Protein AF-A0A923J5P0-F1 (afdb_monomer)

Radius of gyration: 17.85 Å; Cα contacts (8 Å, |Δi|>4): 123; chains: 1; bounding box: 51×44×44 Å

Mean predicted aligned error: 7.46 Å

Secondary structure (DSSP, 8-state):
---------GGG-----EE---BSS-HHHHHHHHTTS---B---TTHHHH-EEEEE-SSTT-EEEEEHHHHHTT-HHHHHHHHHHHHS-SSHHHHHHHHH----SSS--TTGGG-PEE----

Structure (mmCIF, N/CA/C/O backbone):
data_AF-A0A923J5P0-F1
#
_entry.id   AF-A0A923J5P0-F1
#
loop_
_atom_site.group_PDB
_atom_site.id
_atom_site.type_symbol
_atom_site.label_atom_id
_atom_site.label_alt_id
_atom_site.label_comp_id
_atom_site.label_asym_id
_atom_site.label_entity_id
_atom_site.label_seq_id
_atom_site.pdbx_PDB_ins_code
_atom_site.Cartn_x
_atom_site.Cartn_y
_atom_site.Cartn_z
_atom_site.occupancy
_atom_site.B_iso_or_equiv
_atom_site.auth_seq_id
_atom_site.auth_comp_id
_atom_site.auth_asym_id
_atom_site.auth_atom_id
_atom_site.pdbx_PDB_model_num
ATOM 1 N N . MET A 1 1 ? -25.634 29.459 20.110 1.00 61.91 1 MET A N 1
ATOM 2 C CA . MET A 1 1 ? -24.796 28.409 19.472 1.00 61.91 1 MET A CA 1
ATOM 3 C C . MET A 1 1 ? -23.925 27.744 20.534 1.00 61.91 1 MET A C 1
ATOM 5 O O . MET A 1 1 ? -23.556 28.426 21.485 1.00 61.91 1 MET A O 1
ATOM 9 N N . LYS A 1 2 ? -23.582 26.453 20.401 1.00 57.25 2 LYS A N 1
ATOM 10 C CA . LYS A 1 2 ? -22.568 25.813 21.266 1.00 57.25 2 LYS A CA 1
ATOM 11 C C . LYS A 1 2 ? -21.187 26.399 20.927 1.00 57.25 2 LYS A C 1
ATOM 13 O O . LYS A 1 2 ? -20.851 26.473 19.752 1.00 57.25 2 LYS A O 1
ATOM 18 N N . LYS A 1 3 ? -20.396 26.802 21.931 1.00 78.50 3 LYS A N 1
ATOM 19 C CA . LYS A 1 3 ? -19.044 27.383 21.749 1.00 78.50 3 LYS A CA 1
ATOM 20 C C . LYS A 1 3 ? -17.915 26.339 21.635 1.00 78.50 3 LYS A C 1
ATOM 22 O O . LYS A 1 3 ? -16.748 26.708 21.634 1.00 78.50 3 LYS A O 1
ATOM 27 N N . TYR A 1 4 ? -18.248 25.050 21.567 1.00 83.94 4 TYR A N 1
ATOM 28 C CA . TYR A 1 4 ? -17.285 23.952 21.668 1.00 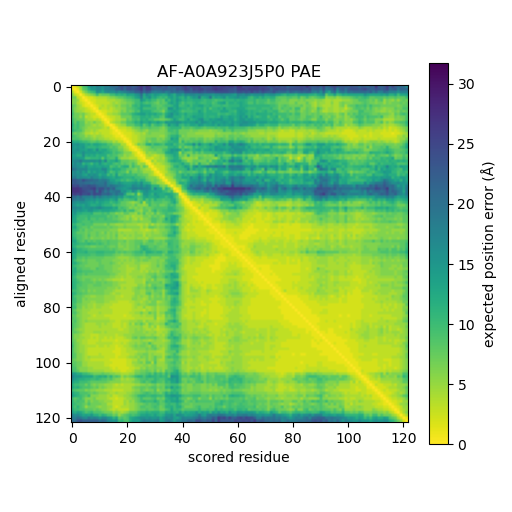83.94 4 TYR A CA 1
ATOM 29 C C . TYR A 1 4 ? -17.349 23.042 20.443 1.00 83.94 4 TYR A C 1
ATOM 31 O O . TYR A 1 4 ? -18.395 22.454 20.159 1.00 83.94 4 TYR A O 1
ATOM 39 N N . THR A 1 5 ? -16.219 22.895 19.755 1.00 88.00 5 THR A N 1
ATOM 40 C CA . THR A 1 5 ? -16.025 21.877 18.718 1.00 88.00 5 THR A CA 1
ATOM 41 C C . THR A 1 5 ? -15.850 20.517 19.386 1.00 88.00 5 THR A C 1
ATOM 43 O O . THR A 1 5 ? -14.964 20.342 20.221 1.00 88.00 5 THR A O 1
ATOM 46 N N . TYR A 1 6 ? -16.689 19.545 19.030 1.00 89.50 6 TYR A N 1
ATOM 47 C CA . TYR A 1 6 ? -16.526 18.167 19.492 1.00 89.50 6 TYR A CA 1
ATOM 48 C C . TYR A 1 6 ? -15.302 17.523 18.824 1.00 89.50 6 TYR A C 1
ATOM 50 O O . TYR A 1 6 ? -15.134 17.604 17.609 1.00 89.50 6 TYR A O 1
ATOM 58 N N . SER A 1 7 ? -14.463 16.876 19.632 1.00 88.75 7 SER A N 1
ATOM 59 C CA . SER A 1 7 ? -13.343 16.050 19.183 1.00 88.75 7 SER A CA 1
ATOM 60 C C . SER A 1 7 ? -13.606 14.612 19.619 1.00 88.75 7 SER A C 1
ATOM 62 O O . SER A 1 7 ? -13.853 14.365 20.803 1.00 88.75 7 SER A O 1
ATOM 64 N N . ALA A 1 8 ? -13.603 13.684 18.663 1.00 90.81 8 ALA A N 1
ATOM 65 C CA . ALA A 1 8 ? -13.997 12.300 18.900 1.00 90.81 8 ALA A CA 1
ATOM 66 C C . ALA A 1 8 ? -12.977 11.546 19.763 1.00 90.81 8 ALA A C 1
ATOM 68 O O . ALA A 1 8 ? -11.766 11.609 19.533 1.00 90.81 8 ALA A O 1
ATOM 69 N N . LYS A 1 9 ? -13.474 10.791 20.745 1.00 89.75 9 LYS A N 1
ATOM 70 C CA . LYS A 1 9 ? -12.670 9.902 21.589 1.00 89.75 9 LYS A CA 1
ATOM 71 C C . LYS A 1 9 ? -12.588 8.511 20.961 1.00 89.75 9 LYS A C 1
ATOM 73 O O . LYS A 1 9 ? -13.399 8.132 20.123 1.00 89.75 9 LYS A O 1
ATOM 78 N N . ASN A 1 10 ? -11.631 7.698 21.411 1.00 85.00 10 ASN A N 1
ATOM 79 C CA . ASN A 1 10 ? -11.490 6.320 20.922 1.00 85.00 10 ASN A CA 1
ATOM 80 C C . ASN A 1 10 ? -12.677 5.409 21.312 1.00 85.00 10 ASN A C 1
ATOM 82 O O . ASN A 1 10 ? -12.906 4.407 20.643 1.00 85.00 10 ASN A O 1
ATOM 86 N N . SER A 1 11 ? -13.436 5.771 22.353 1.00 88.00 11 SER A N 1
ATOM 87 C CA . SER A 1 11 ? -14.720 5.157 22.730 1.00 88.00 11 SER A CA 1
ATOM 88 C C . SER A 1 11 ? -15.804 5.313 21.664 1.00 88.00 11 SER A C 1
ATOM 90 O O . SER A 1 11 ? -16.698 4.482 21.567 1.00 88.00 11 SER A O 1
ATOM 92 N N . ASP A 1 12 ? -15.715 6.367 20.856 1.00 86.00 12 ASP A N 1
ATOM 93 C CA . ASP A 1 12 ? -16.802 6.826 19.990 1.00 86.00 12 ASP A CA 1
ATOM 94 C C . ASP A 1 12 ? -16.716 6.159 18.596 1.00 86.00 12 ASP A C 1
ATOM 96 O O . ASP A 1 12 ? -17.440 6.506 17.665 1.00 86.00 12 ASP A O 1
ATOM 100 N N . ASN A 1 13 ? -15.799 5.194 18.439 1.00 81.75 13 ASN A N 1
ATOM 101 C CA . ASN A 1 13 ? -15.479 4.511 17.192 1.00 81.75 13 ASN A CA 1
ATOM 102 C C . ASN A 1 13 ? -15.959 3.053 17.214 1.00 81.75 13 ASN A C 1
ATOM 104 O O . ASN A 1 13 ? -15.333 2.182 17.820 1.00 81.75 13 ASN A O 1
ATOM 108 N N . GLN A 1 14 ? -17.026 2.777 16.466 1.00 78.12 14 GLN A N 1
ATOM 109 C CA . GLN A 1 14 ? -17.646 1.451 16.361 1.00 78.12 14 GLN A CA 1
ATOM 110 C C . GLN A 1 14 ? -16.796 0.407 15.599 1.00 78.12 14 GLN A C 1
ATOM 112 O O . GLN A 1 14 ? -17.162 -0.760 15.579 1.00 78.12 14 GLN A O 1
ATOM 117 N N . ASN A 1 15 ? -15.665 0.793 14.983 1.00 77.88 15 ASN A N 1
ATOM 118 C CA . ASN A 1 15 ? -14.686 -0.106 14.339 1.00 77.88 15 ASN A CA 1
ATOM 119 C C . ASN A 1 15 ? -15.277 -1.165 13.374 1.00 77.88 15 ASN A C 1
ATOM 121 O O . ASN A 1 15 ? -14.775 -2.284 13.278 1.00 77.88 15 ASN A O 1
ATOM 125 N N . LYS A 1 16 ? -16.314 -0.781 12.625 1.00 84.38 16 LYS A N 1
ATOM 126 C CA . LYS A 1 16 ? -17.021 -1.621 11.651 1.00 84.38 16 LYS A CA 1
ATOM 127 C C . LYS A 1 16 ? -16.103 -2.192 10.557 1.00 84.38 16 LYS A C 1
ATOM 129 O O . LYS A 1 16 ? -15.274 -1.469 9.996 1.00 84.38 16 LYS A O 1
ATOM 134 N N . TRP A 1 17 ? -16.287 -3.476 10.245 1.00 86.06 17 TRP A N 1
ATOM 135 C CA . TRP A 1 17 ? -15.614 -4.174 9.147 1.00 86.06 17 TRP A CA 1
ATOM 136 C C . TRP A 1 17 ? -16.395 -4.042 7.837 1.00 86.06 17 TRP A C 1
ATOM 138 O O . TRP A 1 17 ? -17.625 -4.027 7.834 1.00 86.06 17 TRP A O 1
ATOM 148 N N . TRP A 1 18 ? -15.662 -3.987 6.724 1.00 83.81 18 TRP A N 1
ATOM 149 C CA . TRP A 1 18 ? -16.215 -3.813 5.382 1.00 83.81 18 TRP A CA 1
ATOM 150 C C . TRP A 1 18 ? -15.513 -4.728 4.378 1.00 83.81 18 TRP A C 1
ATOM 152 O O . TRP A 1 18 ? -14.287 -4.858 4.416 1.00 83.81 18 TRP A O 1
ATOM 162 N N . VAL A 1 19 ? -16.285 -5.315 3.464 1.00 81.88 19 VAL A N 1
ATOM 163 C CA . VAL A 1 19 ? -15.803 -6.178 2.374 1.00 81.88 19 VAL A CA 1
ATOM 164 C C . VAL A 1 19 ? -15.903 -5.481 1.024 1.00 81.88 19 VAL A C 1
ATOM 166 O O . VAL A 1 19 ? -16.774 -4.640 0.786 1.00 81.88 19 VAL A O 1
ATOM 169 N N . VAL A 1 20 ? -14.921 -5.792 0.174 1.00 76.81 20 VAL A N 1
ATOM 170 C CA . VAL A 1 20 ? -14.522 -5.004 -0.990 1.00 76.81 20 VAL A CA 1
ATOM 171 C C . VAL A 1 20 ? -14.132 -5.940 -2.128 1.00 76.81 20 VAL A C 1
ATOM 173 O O . VAL A 1 20 ? -13.107 -6.613 -2.043 1.00 76.81 20 VAL A O 1
ATOM 176 N N . ASP A 1 21 ? -14.902 -5.939 -3.209 1.00 71.94 21 ASP A N 1
ATOM 177 C CA . ASP A 1 21 ? -14.501 -6.590 -4.459 1.00 71.94 21 ASP A CA 1
ATOM 178 C C . ASP A 1 21 ? -13.426 -5.733 -5.186 1.00 71.94 21 ASP A C 1
ATOM 180 O O . ASP A 1 21 ? -13.354 -4.504 -5.036 1.00 71.94 21 ASP A O 1
ATOM 184 N N . ALA A 1 22 ? -12.529 -6.388 -5.928 1.00 64.06 22 ALA A N 1
ATOM 185 C CA . ALA A 1 22 ? -11.283 -5.847 -6.467 1.00 64.06 22 ALA A CA 1
ATOM 186 C C . ALA A 1 22 ? -11.173 -5.843 -8.015 1.00 64.06 22 ALA A C 1
ATOM 188 O O . ALA A 1 22 ? -10.245 -5.237 -8.547 1.00 64.06 22 ALA A O 1
ATOM 189 N N . GLU A 1 23 ? -12.112 -6.430 -8.754 1.00 61.41 23 GLU A N 1
ATOM 190 C CA . GLU A 1 23 ? -12.104 -6.548 -10.229 1.00 61.41 23 GLU A CA 1
ATOM 191 C C . GLU A 1 23 ? -12.601 -5.280 -10.987 1.00 61.41 23 GLU A C 1
ATOM 193 O O . GLU A 1 23 ? -13.792 -5.023 -11.018 1.00 61.41 23 GLU A O 1
ATOM 198 N N . GLY A 1 24 ? -11.748 -4.481 -11.663 1.00 59.44 24 GLY A N 1
ATOM 199 C CA . GLY A 1 24 ? -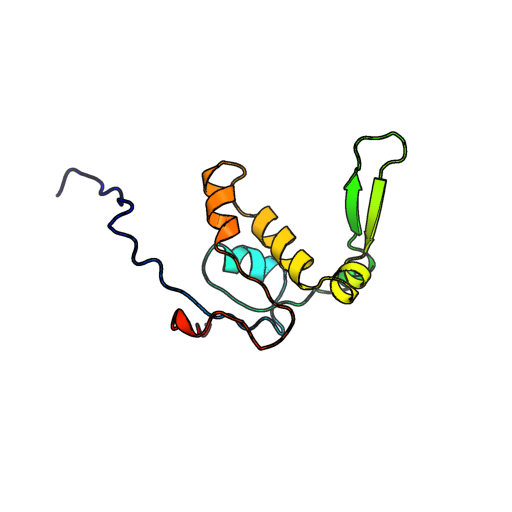12.208 -3.638 -12.805 1.00 59.44 24 GLY A CA 1
ATOM 200 C C . GLY A 1 24 ? -12.158 -2.086 -12.755 1.00 59.44 24 GLY A C 1
ATO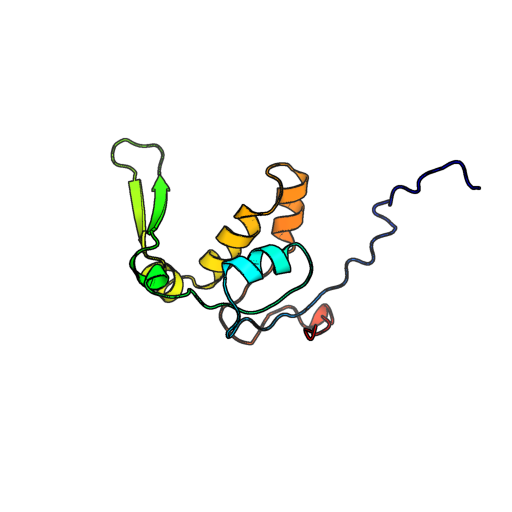M 201 O O . GLY A 1 24 ? -12.065 -1.468 -13.816 1.00 59.44 24 GLY A O 1
ATOM 202 N N . ALA A 1 25 ? -12.160 -1.404 -11.601 1.00 62.56 25 ALA A N 1
ATOM 203 C CA . ALA A 1 25 ? -11.986 0.071 -11.528 1.00 62.56 25 ALA A CA 1
ATOM 204 C C . ALA A 1 25 ? -10.492 0.482 -11.555 1.00 62.56 25 ALA A C 1
ATOM 206 O O . ALA A 1 25 ? -9.642 -0.371 -11.680 1.00 62.56 25 ALA A O 1
ATOM 207 N N . ILE A 1 26 ? -10.080 1.757 -11.505 1.00 69.69 26 ILE A N 1
ATOM 208 C CA . ILE A 1 26 ? -8.674 2.142 -11.834 1.00 69.69 26 ILE A CA 1
ATOM 209 C C . ILE A 1 26 ? -7.781 2.329 -10.592 1.00 69.69 26 ILE A C 1
ATOM 211 O O . ILE A 1 26 ? -8.096 3.177 -9.763 1.00 69.69 26 ILE A O 1
ATOM 215 N N . LEU A 1 27 ? -6.592 1.696 -10.531 1.00 67.31 27 LEU A N 1
ATOM 216 C CA . LEU A 1 27 ? -5.666 1.689 -9.366 1.00 67.31 27 LEU A CA 1
ATOM 217 C C . LEU A 1 27 ? -5.487 3.047 -8.654 1.00 67.31 27 LEU A C 1
ATOM 219 O O . LEU A 1 27 ? -5.501 3.117 -7.428 1.00 67.31 27 LEU A O 1
ATOM 223 N N . GLY A 1 28 ? -5.258 4.125 -9.411 1.00 63.53 28 GLY A N 1
ATOM 224 C CA . GLY A 1 28 ? -5.023 5.458 -8.840 1.00 63.53 28 GLY A CA 1
ATOM 225 C C . GLY A 1 28 ? -6.287 6.107 -8.270 1.00 63.53 28 GLY A C 1
ATOM 226 O O . GLY A 1 28 ? -6.221 6.764 -7.236 1.00 63.53 28 GLY A O 1
ATOM 227 N N . ARG A 1 29 ? -7.440 5.880 -8.916 1.00 63.53 29 ARG A N 1
ATOM 228 C CA . ARG A 1 29 ? -8.750 6.323 -8.419 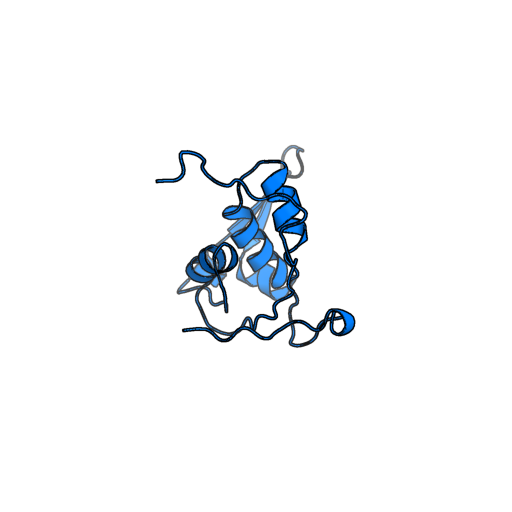1.00 63.53 29 ARG A CA 1
ATOM 229 C C . ARG A 1 29 ? -9.153 5.485 -7.207 1.00 63.53 29 ARG A C 1
ATOM 231 O O . ARG A 1 29 ? -9.535 6.059 -6.192 1.00 63.53 29 ARG A O 1
ATOM 238 N N . LEU A 1 30 ? -8.947 4.164 -7.280 1.00 58.12 30 LEU A N 1
ATOM 239 C CA . LEU A 1 30 ? -9.122 3.248 -6.161 1.00 58.12 30 LEU A CA 1
ATOM 240 C C . LEU A 1 30 ? -8.353 3.705 -4.940 1.00 58.12 30 LEU A C 1
ATOM 242 O O . LEU A 1 30 ? -8.956 3.799 -3.893 1.00 58.12 30 LEU A O 1
ATOM 246 N N . ALA A 1 31 ? -7.038 3.913 -5.015 1.00 54.72 31 ALA A N 1
ATOM 247 C CA . ALA A 1 31 ? -6.257 4.107 -3.793 1.00 54.72 31 ALA A CA 1
ATOM 248 C C . ALA A 1 31 ? -6.713 5.352 -3.006 1.00 54.72 31 ALA A C 1
ATOM 250 O O . ALA A 1 31 ? -6.726 5.318 -1.776 1.00 54.72 31 ALA A O 1
ATOM 251 N N . SER A 1 32 ? -7.165 6.395 -3.716 1.00 52.75 32 SER A N 1
ATOM 252 C CA . SER A 1 32 ? -7.769 7.591 -3.114 1.00 52.75 32 SER A CA 1
ATOM 253 C C . SER A 1 32 ? -9.138 7.273 -2.510 1.00 52.75 32 SER A C 1
ATOM 255 O O . SER A 1 32 ? -9.438 7.674 -1.390 1.00 52.75 32 SER A O 1
ATOM 257 N N . ARG A 1 33 ? -9.930 6.451 -3.209 1.00 57.06 33 ARG A N 1
ATOM 258 C CA . ARG A 1 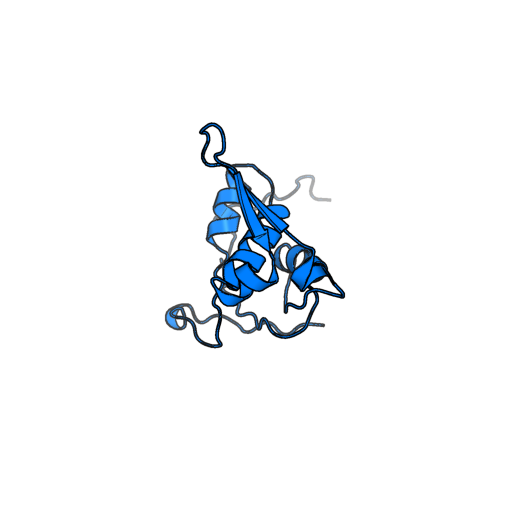33 ? -11.175 5.872 -2.701 1.00 57.06 33 ARG A CA 1
ATOM 259 C C . ARG A 1 33 ? -10.952 4.909 -1.510 1.00 57.06 33 ARG A C 1
ATOM 261 O O . ARG A 1 33 ? -11.642 5.028 -0.520 1.00 57.06 33 ARG A O 1
ATOM 268 N N . ILE A 1 34 ? -9.927 4.057 -1.426 1.00 58.12 34 ILE A N 1
ATOM 269 C CA . ILE A 1 34 ? -9.659 3.241 -0.215 1.00 58.12 34 ILE A CA 1
ATOM 270 C C . ILE A 1 34 ? -9.351 4.125 1.004 1.00 58.12 34 ILE A C 1
ATOM 272 O O . ILE A 1 34 ? -9.701 3.763 2.125 1.00 58.12 34 ILE A O 1
ATOM 276 N N . ALA A 1 35 ? -8.755 5.302 0.805 1.00 50.19 35 ALA A N 1
ATOM 277 C CA . ALA A 1 35 ? -8.583 6.281 1.876 1.00 50.19 35 ALA A CA 1
ATOM 278 C C . ALA A 1 35 ? -9.889 7.017 2.271 1.00 50.19 35 ALA A C 1
ATOM 280 O O . ALA A 1 35 ? -9.874 7.746 3.262 1.00 50.19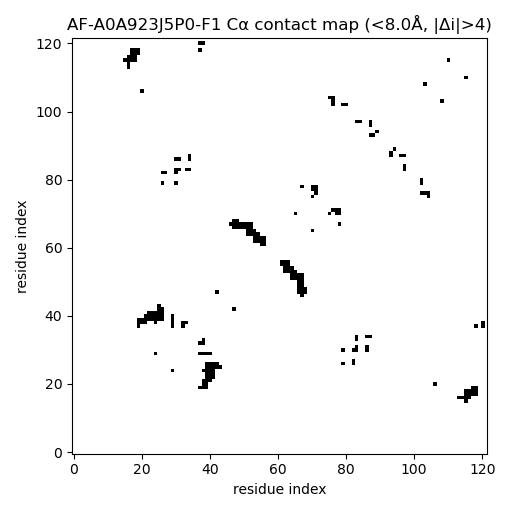 35 ALA A O 1
ATOM 281 N N . ALA A 1 36 ? -10.990 6.847 1.520 1.00 41.22 36 ALA A N 1
ATOM 282 C CA . ALA A 1 36 ? -12.204 7.671 1.602 1.00 41.22 36 ALA A CA 1
ATOM 283 C C . ALA A 1 36 ? -13.545 6.990 1.184 1.00 41.22 36 ALA A C 1
ATOM 285 O O . ALA A 1 36 ? -14.514 7.714 0.966 1.00 41.22 36 ALA A O 1
ATOM 286 N N . THR A 1 37 ? -13.637 5.648 1.121 1.00 42.91 37 THR A N 1
ATOM 287 C CA . THR A 1 37 ? -14.716 4.791 0.523 1.00 42.91 37 THR A CA 1
ATOM 288 C C . THR A 1 37 ? -14.476 4.306 -0.939 1.00 42.91 37 THR A C 1
ATOM 290 O O . THR A 1 37 ? -14.099 5.095 -1.792 1.00 42.91 37 THR A O 1
ATOM 293 N N . LEU A 1 38 ? -14.724 3.004 -1.206 1.00 39.50 38 LEU A N 1
ATOM 294 C CA . LEU A 1 38 ? -14.013 1.972 -2.040 1.00 39.50 38 LEU A CA 1
ATOM 295 C C . LEU A 1 38 ? -14.145 2.069 -3.603 1.00 39.50 38 LEU A C 1
ATOM 297 O O . LEU A 1 38 ? -14.501 3.142 -4.063 1.00 39.50 38 LEU A O 1
ATOM 301 N N . GLN A 1 39 ? -13.845 1.147 -4.560 1.00 33.34 39 GLN A N 1
ATOM 302 C CA . GLN A 1 39 ? -13.499 -0.299 -4.755 1.00 33.34 39 GLN A CA 1
ATOM 303 C C . GLN A 1 39 ? -12.754 -0.509 -6.138 1.00 33.34 39 GLN A C 1
ATOM 305 O O . GLN A 1 39 ? -12.727 0.432 -6.934 1.00 33.34 39 GLN A O 1
ATOM 310 N N . LYS A 1 40 ? -12.224 -1.725 -6.447 1.00 59.31 40 LYS A N 1
ATOM 311 C CA . LYS A 1 40 ? -11.777 -2.304 -7.771 1.00 59.31 40 LYS A CA 1
ATOM 312 C C . LYS A 1 40 ? -10.489 -1.774 -8.525 1.00 59.31 40 LYS A C 1
ATOM 314 O O . LYS A 1 40 ? -10.146 -0.599 -8.420 1.00 59.31 40 LYS A O 1
ATOM 319 N N . ILE A 1 41 ? -9.730 -2.631 -9.267 1.00 57.25 41 ILE A N 1
ATOM 320 C CA . ILE A 1 41 ? -8.388 -2.366 -9.910 1.00 57.25 41 ILE A CA 1
ATOM 321 C C . ILE A 1 41 ? -8.201 -2.798 -11.386 1.00 57.25 41 ILE A C 1
ATOM 323 O O . ILE A 1 41 ? -8.436 -3.940 -11.760 1.00 57.25 41 ILE A O 1
ATOM 327 N N . VAL A 1 42 ? -7.572 -1.886 -12.150 1.00 64.00 42 VAL A N 1
ATOM 328 C CA . VAL A 1 42 ? -7.017 -1.951 -13.511 1.00 64.00 42 VAL A CA 1
ATOM 329 C C . VAL A 1 42 ? -5.870 -0.926 -13.612 1.00 64.00 42 VAL A C 1
ATOM 331 O O . VAL A 1 42 ? -5.933 0.169 -13.035 1.00 64.00 42 VAL A O 1
ATOM 334 N N . LEU A 1 43 ? -4.819 -1.246 -14.376 1.00 71.56 43 LEU A N 1
ATOM 335 C CA . LEU A 1 43 ? -3.742 -0.322 -14.761 1.00 71.56 43 LEU A CA 1
ATOM 336 C C . LEU A 1 43 ? -3.921 0.126 -16.220 1.00 71.56 43 LEU A C 1
ATOM 338 O O . LEU A 1 43 ? -3.739 -0.653 -17.146 1.00 71.56 43 LEU A O 1
ATOM 342 N N . THR A 1 44 ? -4.259 1.399 -16.433 1.00 79.75 44 THR A N 1
ATOM 343 C CA . THR A 1 44 ? -4.624 1.930 -17.761 1.00 79.75 44 THR A CA 1
ATOM 344 C C . THR A 1 44 ? -3.430 2.069 -18.717 1.00 79.75 44 THR A C 1
ATOM 346 O O . THR A 1 44 ? -2.445 2.732 -18.367 1.00 79.75 44 THR A O 1
ATOM 349 N N . GLY A 1 45 ? -3.564 1.584 -19.953 1.00 84.12 45 GLY A N 1
ATOM 350 C CA . GLY A 1 45 ? -2.547 1.716 -21.005 1.00 84.12 45 GLY A CA 1
ATOM 351 C C . GLY A 1 45 ? -1.262 0.935 -20.698 1.00 84.12 45 GLY A C 1
ATOM 352 O O . GLY A 1 45 ? -1.267 -0.008 -19.911 1.00 84.12 45 GLY A O 1
ATOM 353 N N . ARG A 1 46 ? -0.122 1.363 -21.258 1.00 87.50 46 ARG A N 1
ATOM 354 C CA . ARG A 1 46 ? 1.187 0.677 -21.127 1.00 87.50 46 ARG A CA 1
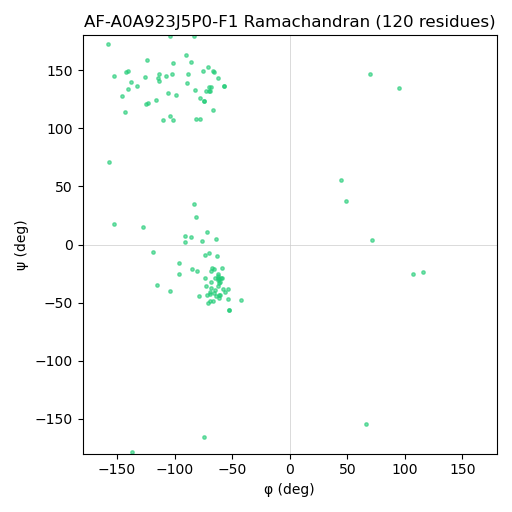ATOM 355 C C . ARG A 1 46 ? 1.763 0.620 -19.692 1.00 87.50 46 ARG A C 1
ATOM 357 O O . ARG A 1 46 ? 2.858 0.101 -19.482 1.00 87.50 46 ARG A O 1
ATOM 364 N N . LYS A 1 47 ? 1.025 1.093 -18.676 1.00 86.00 47 LYS A N 1
ATOM 365 C CA . LYS A 1 47 ? 1.429 1.102 -17.256 1.00 86.00 47 LYS A CA 1
ATOM 366 C C . LYS A 1 47 ? 1.653 -0.295 -16.668 1.00 86.00 47 LYS A C 1
ATOM 368 O O . LYS A 1 47 ? 2.421 -0.397 -15.719 1.00 86.00 47 LYS A O 1
ATOM 373 N N . MET A 1 48 ? 1.035 -1.350 -17.205 1.00 82.31 48 MET A N 1
ATOM 374 C CA . MET A 1 48 ? 1.333 -2.734 -16.794 1.00 82.31 48 MET A CA 1
ATOM 375 C C . MET A 1 48 ? 2.816 -3.083 -16.985 1.00 82.31 48 MET A C 1
ATOM 377 O O . MET A 1 48 ? 3.420 -3.748 -16.146 1.00 82.31 48 MET A O 1
ATOM 381 N N . GLU A 1 49 ? 3.421 -2.600 -18.066 1.00 88.25 49 GLU A N 1
ATOM 382 C CA . GLU A 1 49 ? 4.751 -3.026 -18.506 1.00 88.25 49 GLU A CA 1
ATOM 383 C C . GLU A 1 49 ? 5.809 -1.971 -18.184 1.00 88.25 49 GLU A C 1
ATOM 385 O O . GLU A 1 49 ? 6.884 -2.302 -17.693 1.00 88.25 49 GLU A O 1
ATOM 390 N N . GLN A 1 50 ? 5.472 -0.692 -18.372 1.00 91.50 50 GLN A N 1
ATOM 391 C CA . GLN A 1 50 ? 6.383 0.436 -18.162 1.00 91.50 50 GLN A CA 1
ATOM 392 C C . GLN A 1 50 ? 6.522 0.863 -16.691 1.00 91.50 50 GLN A C 1
ATOM 394 O O . GLN A 1 50 ? 7.512 1.501 -16.332 1.00 91.50 50 GLN A O 1
ATOM 399 N N . LYS A 1 51 ? 5.548 0.560 -15.817 1.00 89.94 51 LYS A N 1
ATOM 400 C CA . LYS A 1 51 ? 5.622 0.983 -14.410 1.00 89.94 51 LYS A CA 1
ATOM 401 C C . LYS A 1 51 ? 6.564 0.069 -13.631 1.00 89.94 51 LYS A C 1
ATOM 403 O O . LYS A 1 51 ? 6.204 -1.054 -13.286 1.00 89.94 51 LYS A O 1
ATOM 408 N N . ASN A 1 52 ? 7.729 0.596 -13.282 1.00 93.56 52 ASN A N 1
ATOM 409 C CA . ASN A 1 52 ? 8.684 -0.060 -12.399 1.00 93.56 52 ASN A CA 1
ATOM 410 C C . ASN A 1 52 ? 8.440 0.288 -10.923 1.00 93.56 52 ASN A C 1
ATOM 412 O O . ASN A 1 52 ? 8.176 1.436 -10.566 1.00 93.56 52 ASN A O 1
ATOM 416 N N . TYR A 1 53 ? 8.571 -0.719 -10.065 1.00 92.75 53 TYR A N 1
ATOM 417 C CA . TYR A 1 53 ? 8.685 -0.597 -8.617 1.00 92.75 53 TYR A CA 1
ATOM 418 C C . TYR A 1 53 ? 10.139 -0.869 -8.222 1.00 92.75 53 TYR A C 1
ATOM 420 O O . TYR A 1 53 ? 10.717 -1.879 -8.626 1.00 92.75 53 TYR A O 1
ATOM 428 N N . TYR A 1 54 ? 10.717 0.020 -7.418 1.00 94.81 54 TYR A N 1
ATOM 429 C CA . TYR A 1 54 ? 12.119 -0.030 -7.005 1.00 94.81 54 TYR A CA 1
ATOM 430 C C . TYR A 1 54 ? 12.227 -0.270 -5.497 1.00 94.81 54 TYR A C 1
ATOM 432 O O . TYR A 1 54 ? 11.442 0.269 -4.716 1.00 94.81 54 TYR A O 1
ATOM 440 N N . ARG A 1 55 ? 13.233 -1.041 -5.075 1.00 94.81 55 ARG A N 1
ATOM 441 C CA . ARG A 1 55 ? 13.690 -1.114 -3.680 1.00 94.81 55 ARG A CA 1
ATOM 442 C C . ARG A 1 55 ? 15.212 -1.202 -3.625 1.00 94.81 55 ARG A C 1
ATOM 444 O O . ARG A 1 55 ? 15.818 -1.791 -4.514 1.00 94.81 55 ARG A O 1
ATOM 451 N N . HIS A 1 56 ? 15.813 -0.667 -2.569 1.00 96.88 56 HIS A N 1
ATOM 452 C CA . HIS A 1 56 ? 17.251 -0.758 -2.316 1.00 96.88 56 HIS A CA 1
ATOM 453 C C . HIS A 1 56 ? 17.516 -1.614 -1.071 1.00 96.88 56 HIS A C 1
ATOM 455 O O . HIS A 1 56 ? 16.698 -1.609 -0.152 1.00 96.88 56 HIS A O 1
ATOM 461 N N . SER A 1 57 ? 18.626 -2.358 -1.029 1.00 96.00 57 SER A N 1
ATOM 462 C CA . SER A 1 57 ? 19.027 -3.128 0.165 1.00 96.00 57 SER A CA 1
ATOM 463 C C . SER A 1 57 ? 19.814 -2.314 1.197 1.00 96.00 57 SER A C 1
ATOM 465 O O . SER A 1 57 ? 19.876 -2.719 2.351 1.00 96.00 57 SER A O 1
ATOM 467 N N . GLY A 1 58 ? 20.423 -1.199 0.780 1.00 95.62 58 GLY A N 1
ATOM 468 C CA . GLY A 1 58 ? 21.361 -0.396 1.578 1.00 95.62 58 GLY A CA 1
ATOM 469 C C . GLY A 1 58 ? 22.820 -0.543 1.131 1.00 95.62 58 GLY A C 1
ATOM 470 O O . GLY A 1 58 ? 23.592 0.395 1.279 1.00 95.62 58 GLY A O 1
ATOM 471 N N . TYR A 1 59 ? 23.174 -1.666 0.503 1.00 96.81 59 TYR A N 1
ATOM 472 C CA . TYR A 1 59 ? 24.522 -1.940 -0.008 1.00 96.81 59 TYR A CA 1
ATOM 473 C C . TYR A 1 59 ? 24.740 -1.363 -1.414 1.00 96.81 59 TYR A C 1
ATOM 475 O O . TYR A 1 59 ? 23.784 -1.183 -2.169 1.00 96.81 59 TYR A O 1
ATOM 483 N N . ILE A 1 60 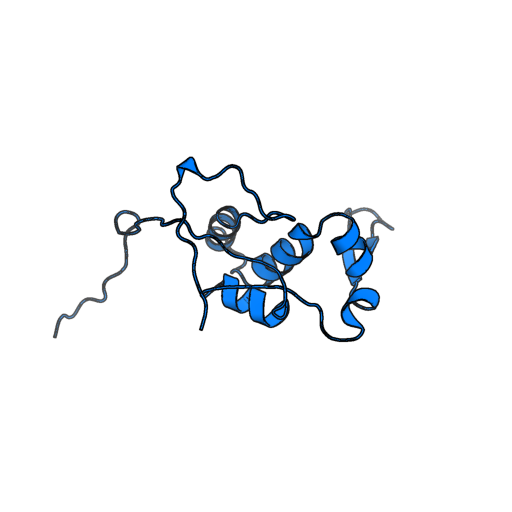? 26.000 -1.124 -1.793 1.00 96.50 60 ILE A N 1
ATOM 484 C CA . ILE A 1 60 ? 26.388 -0.720 -3.156 1.00 96.50 60 ILE A CA 1
ATOM 485 C C . ILE A 1 60 ? 25.899 -1.776 -4.165 1.00 96.50 60 ILE A C 1
ATOM 487 O O . ILE A 1 60 ? 25.969 -2.976 -3.906 1.00 96.50 60 ILE A O 1
ATOM 491 N N . GLY A 1 61 ? 25.332 -1.331 -5.293 1.00 95.06 61 GLY A N 1
ATOM 492 C CA . GLY A 1 61 ? 24.677 -2.211 -6.274 1.00 95.06 61 GLY A CA 1
ATOM 493 C C . GLY A 1 61 ? 23.337 -2.811 -5.810 1.00 95.06 61 GLY A C 1
ATOM 494 O O . GLY A 1 61 ? 22.728 -3.596 -6.531 1.00 95.06 61 GLY A O 1
ATOM 495 N N . GLY A 1 62 ? 22.835 -2.438 -4.629 1.00 96.00 62 GLY A N 1
ATOM 496 C CA . GLY A 1 62 ? 21.674 -3.039 -3.967 1.00 96.00 62 GLY A CA 1
ATOM 497 C C . GLY A 1 62 ? 20.295 -2.747 -4.570 1.00 96.00 62 GLY A C 1
ATOM 498 O O . GLY A 1 62 ? 19.284 -3.041 -3.921 1.00 96.00 62 GLY A O 1
ATOM 499 N N . LEU A 1 63 ? 20.218 -2.152 -5.765 1.00 96.56 63 LEU A N 1
ATOM 500 C CA . LEU A 1 63 ? 18.966 -1.757 -6.414 1.00 96.56 63 LEU A CA 1
ATOM 501 C C . LEU A 1 63 ? 18.259 -2.965 -7.040 1.00 96.56 63 LEU A C 1
ATOM 503 O O . LEU A 1 63 ? 18.823 -3.691 -7.854 1.00 96.56 63 LEU A O 1
ATOM 507 N N . LYS A 1 64 ? 16.990 -3.168 -6.679 1.00 95.56 64 LYS A N 1
ATOM 508 C CA . LYS A 1 64 ? 16.140 -4.244 -7.200 1.00 95.56 64 LYS A CA 1
ATOM 509 C C . LYS A 1 64 ? 14.862 -3.647 -7.782 1.00 95.56 64 LYS A C 1
ATOM 511 O O . LYS A 1 64 ? 14.095 -3.001 -7.066 1.00 95.56 64 LYS A O 1
ATOM 516 N N . THR A 1 65 ? 14.637 -3.908 -9.065 1.00 96.12 65 THR A N 1
ATOM 517 C CA . THR A 1 65 ? 13.524 -3.371 -9.862 1.00 96.12 65 THR A CA 1
ATOM 518 C C . THR A 1 65 ? 12.567 -4.490 -10.270 1.00 96.12 65 THR A C 1
ATOM 520 O O . THR A 1 65 ? 13.008 -5.587 -10.609 1.00 96.12 65 THR A O 1
ATOM 523 N N . ILE A 1 66 ? 11.260 -4.227 -10.256 1.00 94.38 66 ILE A N 1
ATOM 524 C CA . ILE A 1 66 ? 10.229 -5.149 -10.751 1.00 94.38 66 ILE A CA 1
ATOM 525 C C . ILE A 1 66 ? 9.136 -4.376 -11.503 1.00 94.38 66 ILE A C 1
ATOM 527 O O . ILE A 1 66 ? 8.664 -3.347 -11.024 1.00 94.38 66 ILE A O 1
ATOM 531 N N . THR A 1 67 ? 8.733 -4.850 -12.685 1.00 93.62 67 THR A N 1
ATOM 532 C CA . THR A 1 67 ? 7.621 -4.251 -13.444 1.00 93.62 67 THR A CA 1
ATOM 533 C C . THR A 1 67 ? 6.284 -4.546 -12.765 1.00 93.62 67 THR A C 1
ATOM 535 O O . THR A 1 67 ? 6.138 -5.565 -12.090 1.00 93.62 67 THR A O 1
ATOM 538 N N . ALA A 1 68 ? 5.280 -3.686 -12.954 1.00 87.38 68 ALA A N 1
ATOM 539 C CA . ALA A 1 68 ? 3.952 -3.877 -12.370 1.00 87.38 68 ALA A CA 1
ATOM 540 C C . ALA A 1 68 ? 3.330 -5.225 -12.768 1.00 87.38 68 ALA A C 1
ATOM 542 O O . ALA A 1 68 ? 2.815 -5.922 -11.901 1.00 87.38 68 ALA A O 1
ATOM 543 N N . ARG A 1 69 ? 3.476 -5.639 -14.032 1.00 88.06 69 ARG A N 1
ATOM 544 C CA . ARG A 1 69 ? 3.115 -6.969 -14.541 1.00 88.06 69 ARG A CA 1
ATOM 545 C C . ARG A 1 69 ? 3.740 -8.101 -13.709 1.00 88.06 69 ARG A C 1
ATOM 547 O O . ARG A 1 69 ? 3.006 -8.869 -13.097 1.00 88.06 69 ARG A O 1
ATOM 554 N N . LYS A 1 70 ? 5.072 -8.117 -13.555 1.00 90.25 70 LYS A N 1
ATOM 555 C CA . LYS A 1 70 ? 5.793 -9.132 -12.753 1.00 90.25 70 LYS A CA 1
ATOM 556 C C . LYS A 1 70 ? 5.517 -9.057 -11.247 1.00 90.25 70 LYS A C 1
ATOM 558 O O . LYS A 1 70 ? 5.778 -10.026 -10.536 1.00 90.25 70 LYS A O 1
ATOM 563 N N . LEU A 1 71 ? 5.038 -7.916 -10.745 1.00 87.50 71 LEU A N 1
ATOM 564 C CA . LEU A 1 71 ? 4.580 -7.770 -9.364 1.00 87.50 71 LEU A CA 1
ATOM 565 C C . LEU A 1 71 ? 3.173 -8.362 -9.186 1.00 87.50 71 LEU A C 1
ATOM 567 O O . LEU A 1 71 ? 2.970 -9.112 -8.239 1.00 87.50 71 LEU A O 1
ATOM 571 N N . ILE A 1 72 ? 2.245 -8.100 -10.114 1.00 83.50 72 ILE A N 1
ATOM 572 C CA . ILE A 1 72 ? 0.884 -8.669 -10.119 1.00 83.50 72 ILE A CA 1
ATOM 573 C C . ILE A 1 72 ? 0.933 -10.194 -10.237 1.00 83.50 72 ILE A C 1
ATOM 575 O O . ILE A 1 72 ? 0.310 -10.878 -9.437 1.00 83.50 72 ILE A O 1
ATOM 579 N N . GLU A 1 73 ? 1.744 -10.722 -11.158 1.00 84.81 73 GLU A N 1
ATOM 580 C CA . GLU A 1 73 ? 1.944 -12.166 -11.377 1.00 84.81 73 GLU A CA 1
ATOM 581 C C . GLU A 1 73 ? 2.467 -12.917 -10.134 1.00 84.81 73 GLU A C 1
ATOM 583 O O . GLU A 1 73 ? 2.359 -14.138 -10.066 1.00 84.81 73 GLU A O 1
ATOM 588 N N . LYS A 1 74 ? 3.069 -12.217 -9.158 1.00 87.38 74 LYS A N 1
ATOM 589 C CA . LYS A 1 74 ? 3.710 -12.833 -7.980 1.00 87.38 74 LYS A CA 1
ATOM 590 C C . LYS A 1 74 ? 3.055 -12.493 -6.644 1.00 87.38 74 LYS A C 1
ATOM 592 O O . LYS A 1 74 ? 3.141 -13.305 -5.727 1.00 87.38 74 LYS A O 1
ATOM 597 N N . ARG A 1 75 ? 2.534 -11.270 -6.500 1.00 83.19 75 ARG A N 1
ATOM 598 C CA . ARG A 1 75 ? 1.988 -10.658 -5.271 1.00 83.19 75 ARG A CA 1
ATOM 599 C C . ARG A 1 75 ? 1.010 -9.532 -5.646 1.00 83.19 75 ARG A C 1
ATOM 601 O O . ARG A 1 75 ? 1.351 -8.351 -5.492 1.00 83.19 75 ARG A O 1
ATOM 608 N N . PRO A 1 76 ? -0.179 -9.849 -6.187 1.00 81.69 76 PRO A N 1
ATOM 609 C CA . PRO A 1 76 ? -1.129 -8.835 -6.652 1.00 81.69 76 PRO A CA 1
ATOM 610 C C . PRO A 1 76 ? -1.560 -7.869 -5.537 1.00 81.69 76 PRO A C 1
ATOM 612 O O . PRO A 1 76 ? -1.789 -6.685 -5.786 1.00 81.69 76 PRO A O 1
ATOM 615 N N . GLU A 1 77 ? -1.569 -8.322 -4.286 1.00 84.19 77 GLU A N 1
ATOM 616 C CA . GLU A 1 77 ? -1.951 -7.527 -3.121 1.00 84.19 77 GLU A CA 1
ATOM 617 C C . GLU A 1 77 ? -0.941 -6.413 -2.815 1.00 84.19 77 GLU A C 1
ATOM 619 O O . GLU A 1 77 ? -1.320 -5.337 -2.342 1.00 84.19 77 GLU A O 1
ATOM 624 N N . ASP A 1 78 ? 0.350 -6.637 -3.097 1.00 86.88 78 ASP A N 1
ATOM 625 C CA . ASP A 1 78 ? 1.413 -5.658 -2.837 1.00 86.88 78 ASP A CA 1
ATOM 626 C C . ASP A 1 78 ? 1.236 -4.394 -3.699 1.00 86.88 78 ASP A C 1
ATOM 628 O O . ASP A 1 78 ? 1.537 -3.287 -3.248 1.00 86.88 78 ASP A O 1
ATOM 632 N N . VAL A 1 79 ? 0.636 -4.514 -4.889 1.00 84.44 79 VAL A N 1
ATOM 633 C CA . VAL A 1 79 ? 0.266 -3.373 -5.748 1.00 84.44 79 VAL A CA 1
ATOM 634 C C . VAL A 1 79 ? -0.721 -2.441 -5.039 1.00 84.44 79 VAL A C 1
ATOM 636 O O . VAL A 1 79 ? -0.540 -1.219 -5.068 1.00 84.44 79 VAL A O 1
ATOM 639 N N . ILE A 1 80 ? -1.725 -3.020 -4.372 1.00 82.62 80 ILE A N 1
ATOM 640 C CA . ILE A 1 80 ? -2.760 -2.301 -3.615 1.00 82.62 80 ILE A CA 1
ATOM 641 C C . ILE A 1 80 ? -2.142 -1.693 -2.356 1.00 82.62 80 ILE A C 1
ATOM 643 O O . ILE A 1 80 ? -2.246 -0.486 -2.120 1.00 82.62 80 ILE A O 1
ATOM 647 N N . ARG A 1 81 ? -1.415 -2.516 -1.588 1.00 87.62 81 ARG A N 1
ATOM 648 C CA . ARG A 1 81 ? -0.712 -2.123 -0.358 1.00 87.62 81 ARG A CA 1
ATOM 649 C C . ARG A 1 81 ? 0.209 -0.927 -0.602 1.00 87.62 81 ARG A C 1
ATOM 651 O O . ARG A 1 81 ? 0.158 0.033 0.163 1.00 87.62 81 ARG A O 1
ATOM 658 N N . PHE A 1 82 ? 1.013 -0.932 -1.669 1.00 88.69 82 PHE A N 1
ATOM 659 C CA . PHE A 1 82 ? 1.899 0.190 -1.996 1.00 88.69 82 PHE A CA 1
ATOM 660 C C . PHE A 1 82 ? 1.140 1.451 -2.423 1.00 88.69 82 PHE A C 1
ATOM 662 O O . PHE A 1 82 ? 1.552 2.547 -2.042 1.00 88.69 82 PHE A O 1
ATOM 669 N N . ALA A 1 83 ? 0.032 1.328 -3.161 1.00 86.62 83 ALA A N 1
ATOM 670 C CA . ALA A 1 83 ? -0.767 2.483 -3.568 1.00 86.62 83 ALA A CA 1
ATOM 671 C C . ALA A 1 83 ? -1.447 3.166 -2.364 1.00 86.62 83 ALA A C 1
ATOM 673 O O . ALA A 1 83 ? -1.286 4.371 -2.171 1.00 86.62 83 ALA A O 1
ATOM 674 N N . VAL A 1 84 ? -2.112 2.396 -1.494 1.00 85.31 84 VAL A N 1
ATOM 675 C CA . VAL A 1 84 ? -2.805 2.928 -0.304 1.00 85.31 84 VAL A CA 1
ATOM 676 C C . VAL A 1 84 ? -1.810 3.456 0.739 1.00 85.31 84 VAL A C 1
ATOM 678 O O . VAL A 1 84 ? -1.966 4.568 1.244 1.00 85.31 84 VAL A O 1
ATOM 681 N N . LYS A 1 85 ? -0.706 2.734 0.998 1.00 89.06 85 LYS A N 1
ATOM 682 C CA . LYS A 1 85 ? 0.413 3.233 1.827 1.00 89.06 85 LYS A CA 1
ATOM 683 C C . LYS A 1 85 ? 1.035 4.512 1.251 1.00 89.06 85 LYS A C 1
ATOM 685 O O . LYS A 1 85 ? 1.562 5.339 1.999 1.00 89.06 85 LYS A O 1
ATOM 690 N N . GLY A 1 86 ? 0.969 4.686 -0.069 1.00 86.88 86 GLY A N 1
ATOM 691 C CA . GLY A 1 86 ? 1.358 5.902 -0.777 1.00 86.88 86 GLY A CA 1
ATOM 692 C C . GLY A 1 86 ? 0.526 7.122 -0.378 1.00 86.88 86 GLY A C 1
ATOM 693 O O . GLY A 1 86 ? 1.100 8.196 -0.222 1.00 86.88 86 GLY A O 1
ATOM 694 N N . MET A 1 87 ? -0.769 6.953 -0.102 1.00 86.62 87 MET A N 1
ATOM 695 C CA . MET A 1 87 ? -1.699 8.058 0.180 1.00 86.62 87 MET A CA 1
ATOM 696 C C . MET A 1 87 ? -1.914 8.343 1.675 1.00 86.62 87 MET A C 1
ATOM 698 O O . MET A 1 87 ? -2.176 9.483 2.042 1.00 86.62 87 MET A O 1
ATOM 702 N N . LEU A 1 88 ? -1.725 7.359 2.561 1.00 86.69 88 LEU A N 1
ATOM 703 C CA . LEU A 1 88 ? -1.812 7.579 4.014 1.00 86.69 88 LEU A CA 1
ATOM 704 C C . LEU A 1 88 ? -0.699 8.516 4.547 1.00 86.69 88 LEU A C 1
ATOM 706 O O . LEU A 1 88 ? 0.428 8.480 4.036 1.00 86.69 88 LEU A O 1
ATOM 710 N N . PRO A 1 89 ? -0.952 9.315 5.605 1.00 91.69 89 PRO A N 1
ATOM 711 C CA . PRO A 1 89 ? 0.049 10.208 6.198 1.00 91.69 89 PRO A CA 1
ATOM 712 C C . PRO A 1 89 ? 1.249 9.429 6.759 1.00 91.69 89 PRO A C 1
ATOM 714 O O . PRO A 1 89 ? 1.103 8.343 7.316 1.00 91.69 89 PRO A O 1
ATOM 717 N N . LYS A 1 90 ? 2.466 9.976 6.646 1.00 93.94 90 LYS A N 1
ATOM 718 C CA . LYS A 1 90 ? 3.721 9.249 6.957 1.00 93.94 90 LYS A CA 1
ATOM 719 C C . LYS A 1 90 ? 4.090 9.204 8.451 1.00 93.94 90 LYS A C 1
ATOM 721 O O . LYS A 1 90 ? 5.250 8.998 8.803 1.00 93.94 90 LYS A O 1
ATOM 726 N N . ASN A 1 91 ? 3.103 9.359 9.330 1.00 95.38 91 ASN A N 1
ATOM 727 C CA . ASN A 1 91 ? 3.257 9.412 10.784 1.00 95.38 91 ASN A CA 1
ATOM 728 C C . ASN A 1 91 ? 2.818 8.099 11.472 1.00 95.38 91 ASN A C 1
ATOM 730 O O . ASN A 1 91 ? 2.377 7.142 10.830 1.00 95.38 91 ASN A O 1
ATOM 734 N N . SER A 1 92 ? 2.930 8.044 12.801 1.00 95.50 92 SER A N 1
ATOM 735 C CA . SER A 1 92 ? 2.544 6.873 13.604 1.00 95.50 92 SER A CA 1
ATOM 736 C C . SER A 1 92 ? 1.055 6.515 13.493 1.00 95.50 92 SER A C 1
ATOM 738 O O . SER A 1 92 ? 0.713 5.337 13.577 1.00 95.50 92 SER A O 1
ATOM 740 N N . LEU A 1 93 ? 0.172 7.492 13.250 1.00 92.31 93 LEU A N 1
ATOM 741 C CA . LEU A 1 93 ? -1.253 7.243 13.009 1.00 92.31 93 LEU A CA 1
ATOM 742 C C . LEU A 1 93 ? -1.474 6.548 11.659 1.00 92.31 93 LEU A C 1
ATOM 744 O O . LEU A 1 93 ? -2.133 5.515 11.618 1.00 92.31 93 LEU A O 1
ATOM 748 N N . GLY A 1 94 ? -0.868 7.037 10.573 1.00 90.88 94 GLY A N 1
ATOM 749 C CA . GLY A 1 94 ? -0.964 6.400 9.255 1.00 90.88 94 GLY A CA 1
ATOM 750 C C . GLY A 1 94 ? -0.420 4.969 9.230 1.00 90.88 94 GLY A C 1
ATOM 751 O O . GLY A 1 94 ? -0.977 4.114 8.544 1.00 90.88 94 GLY A O 1
ATOM 752 N N . ARG A 1 95 ? 0.601 4.662 10.047 1.00 93.56 95 ARG A N 1
ATOM 753 C CA . ARG A 1 95 ? 1.081 3.282 10.263 1.00 93.56 95 ARG A CA 1
ATOM 754 C C . ARG A 1 95 ? 0.018 2.397 10.932 1.00 93.56 95 ARG A C 1
ATOM 756 O O . ARG A 1 95 ? -0.201 1.286 10.461 1.00 93.56 95 ARG A O 1
ATOM 763 N N . LYS A 1 96 ? -0.675 2.896 11.968 1.00 92.06 96 LYS A N 1
ATOM 764 C CA . LYS A 1 96 ? -1.798 2.192 12.626 1.00 92.06 96 LYS A CA 1
ATOM 765 C C . LYS A 1 96 ? -3.003 2.018 11.691 1.00 92.06 96 LYS A C 1
ATOM 767 O O . LYS A 1 96 ? -3.590 0.943 11.650 1.00 92.06 96 LYS A O 1
ATOM 772 N N . LEU A 1 97 ? -3.348 3.039 10.901 1.00 88.62 97 LEU A N 1
ATOM 773 C CA . LEU A 1 97 ? -4.417 2.958 9.895 1.00 88.62 97 LEU A CA 1
ATOM 774 C C . LEU A 1 97 ? -4.102 1.898 8.831 1.00 88.62 97 LEU A C 1
ATOM 776 O O . LEU A 1 97 ? -4.955 1.076 8.511 1.00 88.62 97 LEU A O 1
ATOM 780 N N . PHE A 1 98 ? -2.859 1.851 8.341 1.00 90.31 98 PHE A N 1
ATOM 781 C CA . PHE A 1 98 ? -2.442 0.874 7.334 1.00 90.31 98 PHE A CA 1
ATOM 782 C C . PHE A 1 98 ? -2.549 -0.587 7.813 1.00 90.31 98 PHE A C 1
ATOM 784 O O . PHE A 1 98 ? -2.808 -1.468 7.002 1.00 90.31 98 PHE A O 1
ATOM 791 N N . GLN A 1 99 ? -2.420 -0.860 9.117 1.00 90.81 99 GLN A N 1
ATOM 792 C CA . GLN A 1 99 ? -2.598 -2.211 9.677 1.00 90.81 99 GLN A CA 1
ATOM 793 C C . GLN A 1 99 ? -4.050 -2.721 9.607 1.00 90.81 99 GLN A C 1
ATOM 795 O O . GLN A 1 99 ? -4.265 -3.940 9.625 1.00 90.81 99 GLN A O 1
ATOM 800 N N . LYS A 1 100 ? -5.041 -1.818 9.514 1.00 89.56 100 LYS A N 1
ATOM 801 C CA . LYS A 1 100 ? -6.457 -2.183 9.342 1.00 89.56 100 LYS A CA 1
ATOM 802 C C . LYS A 1 100 ? -6.766 -2.690 7.931 1.00 89.56 100 LYS A C 1
ATOM 804 O O . LYS A 1 100 ? -7.647 -3.526 7.782 1.00 89.56 100 LYS A O 1
ATOM 809 N N . LEU A 1 101 ? -6.028 -2.235 6.914 1.00 89.06 101 LEU A N 1
ATOM 810 C CA . LEU A 1 101 ? -6.206 -2.697 5.539 1.00 89.06 101 LEU A CA 1
ATOM 811 C C . LEU A 1 101 ? -5.797 -4.173 5.419 1.00 89.06 101 LEU A C 1
ATOM 813 O O . LEU A 1 101 ? -4.622 -4.515 5.571 1.00 89.06 101 LEU A O 1
ATOM 817 N N . LYS A 1 102 ? -6.759 -5.037 5.090 1.00 88.12 102 LYS A N 1
ATOM 818 C CA . LYS A 1 102 ? -6.505 -6.399 4.603 1.00 88.12 102 LYS A CA 1
ATOM 819 C C . LYS A 1 102 ? -6.694 -6.423 3.089 1.00 88.12 102 LYS A C 1
ATOM 821 O O . LYS A 1 102 ? -7.492 -5.662 2.553 1.00 88.12 102 LYS A O 1
ATOM 826 N N . VAL A 1 103 ? -5.907 -7.249 2.410 1.00 86.69 103 VAL A N 1
ATOM 827 C CA . VAL A 1 103 ? -5.940 -7.408 0.952 1.00 86.69 103 VAL A CA 1
ATOM 828 C C . VAL A 1 103 ? -5.626 -8.861 0.634 1.00 86.69 103 VAL A C 1
ATOM 830 O O . VAL A 1 103 ? -4.590 -9.357 1.093 1.00 86.69 103 VAL A O 1
ATOM 833 N N . TYR A 1 104 ? -6.496 -9.474 -0.164 1.00 84.44 104 TYR A N 1
ATOM 834 C CA . TYR A 1 104 ? -6.431 -10.851 -0.648 1.00 84.44 104 TYR A CA 1
ATOM 835 C C . TYR A 1 104 ? -6.482 -10.854 -2.183 1.00 84.44 104 TYR A C 1
ATOM 837 O O . TYR A 1 104 ? -6.888 -9.862 -2.789 1.00 84.44 104 TYR A O 1
ATOM 845 N N . ALA A 1 105 ? -6.007 -11.937 -2.799 1.00 73.88 105 ALA A N 1
ATOM 846 C CA . ALA A 1 105 ? -5.879 -12.064 -4.253 1.00 73.88 105 ALA A CA 1
ATOM 847 C C . ALA A 1 105 ? -7.061 -12.780 -4.934 1.00 73.88 105 ALA A C 1
ATOM 849 O O . ALA A 1 105 ? -7.183 -12.704 -6.152 1.00 73.88 105 ALA A O 1
ATOM 850 N N . GLY A 1 106 ? -7.888 -13.480 -4.156 1.00 75.12 106 GLY A N 1
ATOM 851 C CA . GLY A 1 106 ? -9.089 -14.179 -4.609 1.00 75.12 106 GLY A CA 1
ATOM 852 C C . GLY A 1 106 ? -10.246 -13.955 -3.638 1.00 75.12 106 GLY A C 1
ATOM 853 O O . GLY A 1 106 ? -10.092 -13.263 -2.629 1.00 75.12 106 GLY A O 1
ATOM 854 N N . ASP A 1 107 ? -11.384 -14.566 -3.941 1.00 74.75 107 ASP A N 1
ATOM 855 C CA . ASP A 1 107 ? -12.715 -14.132 -3.479 1.00 74.75 107 ASP A CA 1
ATOM 856 C C . ASP A 1 107 ? -13.042 -14.470 -2.011 1.00 74.75 107 ASP A C 1
ATOM 858 O O . ASP A 1 107 ? -14.153 -14.233 -1.546 1.00 74.75 107 ASP A O 1
ATOM 862 N N . GLN A 1 108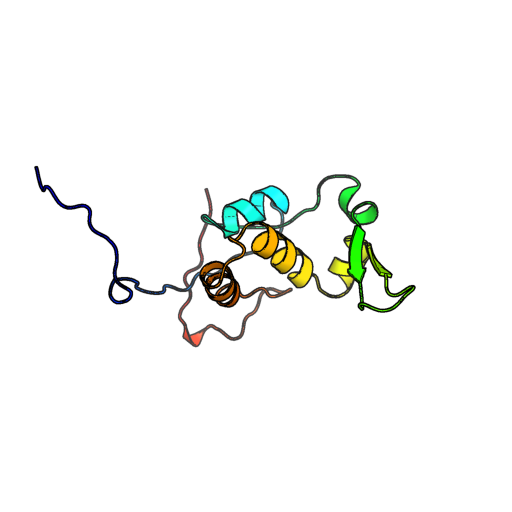 ? -12.090 -15.056 -1.279 1.00 78.88 108 GLN A N 1
ATOM 863 C CA . GLN A 1 108 ? -12.290 -15.649 0.045 1.00 78.88 108 GLN A CA 1
ATOM 864 C C . GLN A 1 108 ? -11.317 -15.080 1.083 1.00 78.88 108 GLN A C 1
ATOM 866 O O . GLN A 1 108 ? -10.148 -14.810 0.793 1.00 78.88 108 GLN A O 1
ATOM 871 N N . HIS A 1 109 ? -11.791 -14.929 2.324 1.00 84.00 109 HIS A N 1
ATOM 872 C CA . HIS A 1 109 ? -11.013 -14.360 3.430 1.00 84.00 109 HIS A CA 1
ATOM 873 C C . HIS A 1 109 ? -11.283 -15.058 4.780 1.00 84.00 109 HIS A C 1
ATOM 875 O O . HIS A 1 109 ? -12.414 -15.450 5.061 1.00 84.00 109 HIS A O 1
ATOM 881 N N . PRO A 1 110 ? -10.298 -15.146 5.693 1.00 90.31 110 PRO A N 1
ATOM 882 C CA . PRO A 1 110 ? -10.445 -15.838 6.980 1.00 90.31 110 PRO A CA 1
ATOM 883 C C . PRO A 1 110 ? -11.106 -14.963 8.070 1.00 90.31 110 PRO A C 1
ATOM 885 O O . PRO A 1 110 ? -10.697 -14.990 9.233 1.00 90.31 110 PRO A O 1
ATOM 888 N N . HIS A 1 111 ? -12.050 -14.090 7.703 1.00 88.44 111 HIS A N 1
ATOM 889 C CA . HIS A 1 111 ? -12.562 -13.009 8.566 1.00 88.44 111 HIS A CA 1
ATOM 890 C C . HIS A 1 111 ? -14.095 -12.981 8.717 1.00 88.44 111 HIS A C 1
ATOM 892 O O . HIS A 1 111 ? -14.646 -12.019 9.245 1.00 88.44 111 HIS A O 1
ATOM 898 N N . GLU A 1 112 ? -14.780 -14.063 8.343 1.00 86.69 112 GLU A N 1
ATOM 899 C CA . GLU A 1 112 ? -16.241 -14.232 8.454 1.00 86.69 112 GLU A CA 1
ATOM 900 C C . GLU A 1 112 ? -16.780 -13.987 9.873 1.00 86.69 112 GLU A C 1
ATOM 902 O O . GLU A 1 112 ? -17.803 -13.329 10.047 1.00 86.69 112 GLU A O 1
ATOM 907 N N . ALA A 1 113 ? -16.045 -14.424 10.903 1.00 88.75 113 ALA A N 1
ATOM 908 C CA . ALA A 1 113 ? -16.404 -14.238 12.313 1.00 88.75 113 ALA A CA 1
ATOM 909 C C . ALA A 1 113 ? -16.472 -12.762 12.771 1.00 88.75 113 ALA A C 1
ATOM 911 O O . ALA A 1 113 ? -16.922 -12.488 13.879 1.00 88.75 113 ALA A O 1
ATOM 912 N N . GLN A 1 114 ? -16.023 -11.808 11.945 1.00 86.56 114 GLN A N 1
ATOM 913 C CA . GLN A 1 114 ? -16.173 -10.366 12.187 1.00 86.56 114 GLN A CA 1
ATOM 914 C C . GLN A 1 114 ? -17.461 -9.786 11.571 1.00 86.56 114 GLN A C 1
ATOM 916 O O . GLN A 1 114 ? -17.664 -8.577 11.648 1.00 86.56 114 GLN A O 1
ATOM 921 N N . GLN A 1 115 ? -18.295 -10.628 10.941 1.00 86.69 115 GLN A N 1
ATOM 922 C CA . GLN A 1 115 ? -19.546 -10.272 10.255 1.00 86.69 115 GLN A CA 1
ATOM 923 C C . GLN A 1 115 ? -19.411 -9.014 9.368 1.00 86.69 115 GLN A C 1
ATOM 925 O O . GLN A 1 115 ? -20.129 -8.031 9.562 1.00 86.69 115 GLN A O 1
ATOM 930 N N . PRO A 1 116 ? -18.452 -8.996 8.420 1.00 85.75 116 PRO A N 1
ATOM 931 C CA . PRO A 1 116 ? -18.170 -7.806 7.631 1.00 85.75 116 PRO A CA 1
ATOM 932 C C . PRO A 1 116 ? -19.315 -7.473 6.669 1.00 85.75 116 PRO A C 1
ATOM 934 O O . PRO A 1 116 ? -19.808 -8.335 5.943 1.00 85.75 116 PRO A O 1
ATOM 937 N N . GLU A 1 117 ? -19.689 -6.197 6.589 1.00 86.00 117 GLU A N 1
ATOM 938 C CA . GLU A 1 117 ? -20.705 -5.759 5.631 1.00 86.00 117 GLU A CA 1
ATOM 939 C C . GLU A 1 117 ? -20.100 -5.542 4.238 1.00 86.00 117 GLU A C 1
ATOM 941 O O . GLU A 1 117 ? -19.068 -4.884 4.073 1.00 86.00 117 GLU A O 1
ATOM 946 N N . THR A 1 118 ? -20.757 -6.077 3.208 1.00 81.94 118 THR A N 1
ATOM 947 C CA . THR A 1 118 ? -20.378 -5.825 1.811 1.00 81.94 118 THR A CA 1
ATOM 948 C C . THR A 1 118 ? -20.810 -4.420 1.420 1.00 81.94 118 THR A C 1
ATOM 950 O O . THR A 1 118 ? -21.988 -4.081 1.514 1.00 81.94 118 THR A O 1
ATOM 953 N N . MET A 1 119 ? -19.871 -3.595 0.959 1.00 72.88 119 MET A N 1
ATOM 954 C CA . MET A 1 119 ? -20.174 -2.215 0.593 1.00 72.88 119 MET A CA 1
ATOM 955 C C . MET A 1 119 ? -20.304 -2.058 -0.922 1.00 72.88 119 MET A C 1
ATOM 957 O O . MET A 1 119 ? -19.299 -2.054 -1.633 1.00 72.88 119 MET A O 1
ATOM 961 N N . GLY A 1 120 ? -21.534 -1.876 -1.406 1.00 58.16 120 GLY A N 1
ATOM 962 C CA . GLY A 1 120 ? -21.796 -1.441 -2.779 1.00 58.16 120 GLY A CA 1
ATOM 963 C C . GLY A 1 120 ? -21.309 -0.010 -3.034 1.00 58.16 120 GLY A C 1
ATOM 964 O O . GLY A 1 120 ? -21.299 0.822 -2.126 1.00 58.16 120 GLY A O 1
ATOM 965 N N . LEU A 1 121 ? -20.909 0.275 -4.274 1.00 55.50 121 LEU A N 1
ATOM 966 C CA . LEU A 1 121 ? -20.582 1.627 -4.722 1.00 55.50 121 LEU A CA 1
ATOM 967 C C . LEU A 1 121 ? -21.697 2.275 -5.528 1.00 55.50 121 LEU A C 1
ATOM 969 O O . LEU A 1 121 ? -22.453 1.607 -6.229 1.00 55.50 121 LEU A O 1
ATOM 973 N N . GLN A 1 122 ? -21.643 3.603 -5.498 1.00 48.03 122 GLN A N 1
ATOM 974 C CA . GLN A 1 122 ? -22.173 4.523 -6.498 1.00 48.03 122 GLN A CA 1
ATOM 975 C C . GLN A 1 122 ? -20.990 5.287 -7.136 1.00 48.03 122 GLN A C 1
ATOM 977 O O . GLN A 1 122 ? -19.905 5.374 -6.497 1.00 48.03 122 GLN A O 1
#

Solvent-accessible surface area (backbone atoms only — not comparable to full-atom values): 7806 Å² total; per-residue (Å²): 132,84,94,70,86,88,77,88,54,84,88,76,56,85,80,78,52,73,42,74,70,54,84,68,34,45,47,76,62,20,30,58,18,65,77,72,59,72,57,21,43,42,66,77,73,70,43,38,68,72,36,70,48,78,48,70,74,82,53,89,88,34,70,48,77,43,33,41,46,67,38,46,80,73,44,50,38,55,60,54,52,52,46,37,62,66,71,44,58,97,49,76,62,33,55,57,55,55,70,70,65,80,78,67,86,60,102,70,74,101,53,66,94,65,67,50,44,75,65,84,84,134

Sequence (122 aa):
MKKYTYSAKNSDNQNKWWVVDAEGAILGRLASRIAATLQKIVLTGRKMEQKNYYRHSGYIGGLKTITARKLIEKRPEDVIRFAVKGMLPKNSLGRKLFQKLKVYAGDQHPHEAQQPETMGLQ

Nearest PDB structures (foldseek):
  8rdw-assembly1_IX  TM=9.352E-01  e=1.449E-12  Psychrobacter urativorans
  8p2f-assembly1_M  TM=9.215E-01  e=5.023E-12  Staphylococcus aureus subsp. aureus NCTC 8325
  8uua-assembly1_L  TM=9.391E-01  e=1.102E-11  Listeria innocua
  5xym-assembly1_J  TM=9.068E-01  e=7.346E-11  Mycolicibacterium smegmatis MC2 155
  6eri-assembly1_AJ  TM=8.870E-01  e=1.836E-10  Spinacia oleracea

pLDDT: mean 80.66, std 14.37, range [33.34, 96.88]

Foldseek 3Di:
DDPDDDDDDPVNDPPAAEDEDAADDDLLVALVCVVPPHYYYDHPDCQQAPPKDWDAPPDVVRIDIDGNVRCCVPPVQVSNLVSNLVPFDPDPVSVVVSVSDDDDDDDDDPCVVSVHYYDDDD